Protein AF-A0A0R1Z3Y3-F1 (afdb_monomer_lite)

Organism: NCBI:txid1423784

Sequence (136 aa):
MFENVAEIVSKRFSENAERQLSQVQGDALDELVTLGEFIISEIESDPNLTDFLLFNPSIIPVYLIESNIDTFELLKLTHHIIAKLVKQRDLSQTENELFVKVWAFIQGYGSLISRGAVKYDRHLLLTAATQLIGEK

pLDDT: mean 91.69, std 7.28, range [51.81, 97.69]

Radius of gyration: 14.35 Å; chains: 1; bounding box: 36×36×33 Å

Foldseek 3Di:
DLLVVLLVVLVVLLVVLVVQLVVPPDALLVSLLSLLVSLLVCCQPPVPSSCSNPPDPSCVVCLVDVVSCVSRNNSVSNLVSLVVNCVVVVFPDDSVQLSVQSVCCSVVVSVCCNVVVDPDDSVVSSVSNCVSSPHD

Secondary structure (DSSP, 8-state):
-HHHHHHHHHHHHHHHHHHHHTTS-S-HHHHHHHHHHHHHHHHHH-HHHHHHHHHSTTTHHHHH-GGGGGG-HHHHHHHHHHHHHHHHHT-SS-HHHHHHHHHHHHHHHHHHHHTTSS---HHHHHHHHHHHHT--

Structure (mmCIF, N/CA/C/O backbone):
data_AF-A0A0R1Z3Y3-F1
#
_entry.id   AF-A0A0R1Z3Y3-F1
#
loop_
_atom_site.group_PDB
_atom_site.id
_atom_site.type_symbol
_atom_site.label_atom_id
_atom_site.label_alt_id
_atom_site.label_comp_id
_atom_site.label_asym_id
_atom_site.label_entity_id
_atom_site.label_seq_id
_atom_site.pdbx_PDB_ins_code
_atom_site.Cartn_x
_atom_site.Cartn_y
_atom_site.Cartn_z
_atom_site.occupancy
_atom_site.B_iso_or_equiv
_atom_site.auth_seq_id
_atom_site.auth_comp_id
_atom_site.auth_asym_id
_atom_site.auth_atom_id
_atom_site.pdbx_PDB_model_num
ATOM 1 N N . MET A 1 1 ? 17.274 13.745 -10.567 1.00 67.38 1 MET A N 1
ATOM 2 C CA . MET A 1 1 ? 16.839 13.219 -11.885 1.00 67.38 1 MET A CA 1
ATOM 3 C C . MET A 1 1 ? 15.870 12.053 -11.721 1.00 67.38 1 MET A C 1
ATOM 5 O O . MET A 1 1 ? 14.854 12.068 -12.394 1.00 67.38 1 MET A O 1
ATOM 9 N N . PHE A 1 2 ? 16.135 11.092 -10.825 1.00 86.56 2 PHE A N 1
ATOM 10 C CA . PHE A 1 2 ? 15.216 9.970 -10.579 1.00 86.56 2 PHE A CA 1
ATOM 11 C C . PHE A 1 2 ? 14.012 10.298 -9.685 1.00 86.56 2 PHE A C 1
ATOM 13 O O . PHE A 1 2 ? 12.988 9.647 -9.831 1.00 86.56 2 PHE A O 1
ATOM 20 N N . GLU A 1 3 ? 14.097 11.332 -8.843 1.00 85.62 3 GLU A N 1
ATOM 21 C CA . GLU A 1 3 ? 12.988 11.809 -7.998 1.00 85.62 3 GLU A CA 1
ATOM 22 C C . GLU A 1 3 ? 11.721 12.118 -8.810 1.00 85.62 3 GLU A C 1
ATOM 24 O O . GLU A 1 3 ? 10.733 11.413 -8.665 1.00 85.62 3 GLU A O 1
ATOM 29 N N . ASN A 1 4 ? 11.785 13.043 -9.777 1.00 88.62 4 ASN A N 1
ATOM 30 C CA . ASN A 1 4 ? 10.638 13.379 -10.634 1.00 88.62 4 ASN A CA 1
ATOM 31 C C . ASN A 1 4 ? 10.062 12.162 -11.381 1.00 88.62 4 ASN A C 1
ATOM 33 O O . ASN A 1 4 ? 8.866 12.095 -11.645 1.00 88.62 4 ASN A O 1
ATOM 37 N N . VAL A 1 5 ? 10.911 11.200 -11.766 1.00 91.25 5 VAL A N 1
ATOM 38 C CA . VAL A 1 5 ? 10.447 9.971 -12.429 1.00 91.25 5 VAL A CA 1
ATOM 39 C C . VAL A 1 5 ? 9.665 9.114 -11.439 1.00 91.25 5 VAL A C 1
ATOM 41 O O . VAL A 1 5 ? 8.593 8.623 -11.774 1.00 91.25 5 VAL A O 1
ATOM 44 N N . ALA A 1 6 ? 10.170 8.963 -10.218 1.00 91.62 6 ALA A N 1
ATOM 45 C CA . ALA A 1 6 ? 9.492 8.227 -9.166 1.00 91.62 6 ALA A CA 1
ATOM 46 C C . ALA A 1 6 ? 8.190 8.915 -8.720 1.00 91.62 6 ALA A C 1
ATOM 48 O O . ALA A 1 6 ? 7.212 8.215 -8.497 1.00 91.62 6 ALA A O 1
ATOM 49 N N . GLU A 1 7 ? 8.118 10.248 -8.696 1.00 91.12 7 GLU A N 1
ATOM 50 C CA . GLU A 1 7 ? 6.866 10.991 -8.467 1.00 91.12 7 GLU A CA 1
ATOM 51 C C . GLU A 1 7 ? 5.823 10.706 -9.561 1.00 91.12 7 GLU A C 1
ATOM 53 O O . GLU A 1 7 ? 4.673 10.394 -9.258 1.00 91.12 7 GLU A O 1
ATOM 58 N N . ILE A 1 8 ? 6.221 10.728 -10.841 1.00 92.62 8 ILE A N 1
ATOM 59 C CA . ILE A 1 8 ? 5.324 10.405 -11.967 1.00 92.62 8 ILE A CA 1
ATOM 60 C C . ILE A 1 8 ? 4.822 8.958 -11.876 1.00 92.62 8 ILE A C 1
ATOM 62 O O . ILE A 1 8 ? 3.640 8.689 -12.101 1.00 92.62 8 ILE A O 1
ATOM 66 N N . VAL A 1 9 ? 5.711 8.013 -11.557 1.00 93.19 9 VAL A N 1
ATOM 67 C CA . VAL A 1 9 ? 5.337 6.601 -11.396 1.00 93.19 9 VAL A CA 1
ATOM 68 C C . VAL A 1 9 ? 4.428 6.425 -10.176 1.00 93.19 9 VAL A C 1
ATOM 70 O O . VAL A 1 9 ? 3.415 5.738 -10.289 1.00 93.19 9 VAL A O 1
ATOM 73 N N . SER A 1 10 ? 4.728 7.090 -9.056 1.00 94.12 10 SER A N 1
ATOM 74 C CA . SER A 1 10 ? 3.916 7.095 -7.831 1.00 94.12 10 SER A CA 1
ATOM 75 C C . SER A 1 10 ? 2.500 7.592 -8.097 1.00 94.12 10 SER A C 1
ATOM 77 O O . SER A 1 10 ? 1.535 6.925 -7.729 1.00 94.12 10 SER A O 1
ATOM 79 N N . LYS A 1 11 ? 2.371 8.697 -8.839 1.00 94.38 11 LYS A N 1
ATOM 80 C CA . LYS A 1 11 ? 1.084 9.220 -9.297 1.00 94.38 11 LYS A CA 1
ATOM 81 C C . LYS A 1 11 ? 0.310 8.202 -10.133 1.00 94.38 11 LYS A C 1
ATOM 83 O O . LYS A 1 11 ? -0.841 7.907 -9.832 1.00 94.38 11 LYS A O 1
ATOM 88 N N . ARG A 1 12 ? 0.947 7.596 -11.142 1.00 94.81 12 ARG A N 1
ATOM 89 C CA . ARG A 1 12 ? 0.301 6.566 -11.978 1.00 94.81 12 ARG A CA 1
ATOM 90 C C . ARG A 1 12 ? -0.176 5.374 -11.143 1.00 94.81 12 ARG A C 1
ATOM 92 O O . ARG A 1 12 ? -1.257 4.844 -11.385 1.00 94.81 12 ARG A O 1
ATOM 99 N N . PHE A 1 13 ? 0.640 4.927 -10.191 1.00 94.94 13 PHE A N 1
ATOM 100 C CA . PHE A 1 13 ? 0.289 3.838 -9.280 1.00 94.94 13 PHE A CA 1
ATOM 101 C C . PHE A 1 1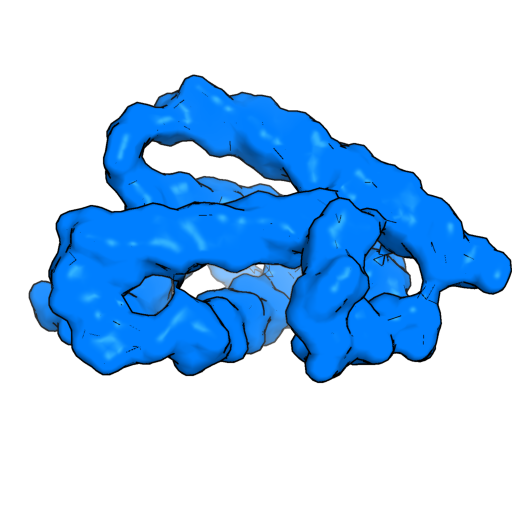3 ? -0.906 4.222 -8.407 1.00 94.94 13 PHE A C 1
ATOM 103 O O . PHE A 1 13 ? -1.844 3.438 -8.302 1.00 94.94 13 PHE A O 1
ATOM 110 N N . SER A 1 14 ? -0.910 5.435 -7.852 1.00 94.94 14 SER A N 1
ATOM 111 C CA . SER A 1 14 ? -2.020 5.953 -7.050 1.00 94.94 14 SER A CA 1
ATOM 112 C C . SER A 1 14 ? -3.321 6.021 -7.855 1.00 94.94 14 SER A C 1
ATOM 114 O O . SER A 1 14 ? -4.322 5.449 -7.442 1.00 94.94 14 SER A O 1
ATOM 116 N N . GLU A 1 15 ? -3.303 6.596 -9.061 1.00 95.56 15 GLU A N 1
ATOM 117 C CA . GLU A 1 15 ? -4.475 6.661 -9.951 1.00 95.56 15 GLU A CA 1
ATOM 118 C C . GLU A 1 15 ? -5.007 5.262 -10.330 1.00 95.56 15 GLU A C 1
ATOM 120 O O . GLU A 1 15 ? -6.210 5.056 -10.521 1.00 95.56 15 GLU A O 1
ATOM 125 N N . ASN A 1 16 ? -4.125 4.267 -10.469 1.00 95.31 16 ASN A N 1
ATOM 126 C CA . ASN A 1 16 ? -4.525 2.879 -10.709 1.00 95.31 16 ASN A CA 1
ATOM 127 C C . ASN A 1 16 ? -5.160 2.250 -9.464 1.00 95.31 16 ASN A C 1
ATOM 129 O O . ASN A 1 16 ? -6.213 1.618 -9.577 1.00 95.31 16 ASN A O 1
ATOM 133 N N . ALA A 1 17 ? -4.546 2.447 -8.297 1.00 95.12 17 ALA A N 1
ATOM 134 C CA . ALA A 1 17 ? -5.050 1.962 -7.020 1.00 95.12 17 ALA A CA 1
ATOM 135 C C . ALA A 1 17 ? -6.423 2.567 -6.702 1.00 95.12 17 ALA A C 1
ATOM 137 O O . ALA A 1 17 ? -7.366 1.836 -6.415 1.00 95.12 17 ALA A O 1
ATOM 138 N N . GLU A 1 18 ? -6.583 3.884 -6.842 1.00 94.19 18 GLU A N 1
ATOM 139 C CA . GLU A 1 18 ? -7.845 4.597 -6.610 1.00 94.19 18 GLU A CA 1
ATOM 140 C C . GLU A 1 18 ? -8.981 4.077 -7.494 1.00 94.19 18 GLU A C 1
ATOM 142 O O . GLU A 1 18 ? -10.121 3.942 -7.042 1.00 94.19 18 GLU A O 1
ATOM 147 N N . ARG A 1 19 ? -8.685 3.703 -8.746 1.00 93.44 19 ARG A N 1
ATOM 148 C CA . ARG A 1 19 ? -9.677 3.065 -9.620 1.00 93.44 19 ARG A CA 1
ATOM 149 C C . ARG A 1 19 ? -10.152 1.724 -9.069 1.00 93.44 19 ARG A C 1
ATOM 151 O O . ARG A 1 19 ? -11.350 1.456 -9.143 1.00 93.44 19 ARG A O 1
ATOM 158 N N . GLN A 1 20 ? -9.269 0.911 -8.493 1.00 91.88 20 GLN A N 1
ATOM 159 C CA . GLN A 1 20 ? -9.666 -0.342 -7.837 1.00 91.88 20 GLN A CA 1
ATOM 160 C C . GLN A 1 20 ? -10.436 -0.080 -6.536 1.00 91.88 20 GLN A C 1
ATOM 162 O O . GLN A 1 20 ? -11.480 -0.687 -6.299 1.00 91.88 20 GLN A O 1
ATOM 167 N N . LEU A 1 21 ? -9.980 0.892 -5.745 1.00 92.81 21 LEU A N 1
ATOM 168 C CA . LEU A 1 21 ? -10.611 1.295 -4.488 1.00 92.81 21 LEU A CA 1
ATOM 169 C C . LEU A 1 21 ? -12.012 1.885 -4.682 1.00 92.81 21 LEU A C 1
ATOM 171 O O . LEU A 1 21 ? -12.849 1.740 -3.800 1.00 92.81 21 LEU A O 1
ATOM 175 N N . SER A 1 22 ? -12.313 2.482 -5.840 1.00 88.25 22 SER A N 1
ATOM 176 C CA . SER A 1 22 ? -13.642 3.041 -6.145 1.00 88.25 22 SER A CA 1
ATOM 177 C C . SER A 1 22 ? -14.796 2.030 -6.038 1.00 88.25 22 SER A C 1
ATOM 179 O O . SER A 1 22 ? -15.957 2.426 -5.944 1.00 88.25 22 SER A O 1
ATOM 181 N N . GLN A 1 23 ? -14.482 0.730 -6.066 1.00 81.50 23 GLN A N 1
ATOM 182 C CA . GLN A 1 23 ? -15.446 -0.363 -5.934 1.00 81.50 23 GLN A CA 1
ATOM 183 C C . GLN A 1 23 ? -15.637 -0.833 -4.481 1.00 81.50 23 GLN A C 1
ATOM 185 O O . GLN A 1 23 ? -16.529 -1.637 -4.211 1.00 81.50 23 GLN A O 1
ATOM 190 N N . VAL A 1 24 ? -14.827 -0.336 -3.544 1.00 84.19 24 VAL A N 1
ATOM 191 C CA . VAL A 1 24 ? -14.873 -0.671 -2.116 1.00 84.19 24 VAL A CA 1
ATOM 192 C C . VAL A 1 24 ? -15.708 0.383 -1.389 1.00 84.19 24 VAL A C 1
ATOM 194 O O . VAL A 1 24 ? -15.485 1.581 -1.545 1.00 84.19 24 VAL A O 1
ATOM 197 N N . GLN A 1 25 ? -16.703 -0.038 -0.602 1.00 76.12 25 GLN A N 1
ATOM 198 C CA . GLN A 1 25 ? -17.585 0.894 0.105 1.00 76.12 25 GLN A CA 1
ATOM 199 C C . GLN A 1 25 ? -17.299 0.939 1.608 1.00 76.12 25 GLN A C 1
ATOM 201 O O . GLN A 1 25 ? -17.639 0.022 2.346 1.00 76.12 25 GLN A O 1
ATOM 206 N N . GLY A 1 26 ? -16.778 2.078 2.067 1.00 77.19 26 GLY A N 1
ATOM 207 C CA . GLY A 1 26 ? -16.931 2.574 3.440 1.00 77.19 26 GLY A CA 1
ATOM 208 C C . GLY A 1 26 ? -16.011 1.978 4.509 1.00 77.19 26 GLY A C 1
ATOM 209 O O . GLY A 1 26 ? -15.769 2.665 5.504 1.00 77.19 26 GLY A O 1
ATOM 210 N N . ASP A 1 27 ? -15.472 0.776 4.310 1.00 92.38 27 ASP A N 1
ATOM 211 C CA . ASP A 1 27 ? -14.593 0.105 5.273 1.00 92.38 27 ASP A CA 1
ATOM 212 C C . ASP A 1 27 ? -13.105 0.321 4.939 1.00 92.38 27 ASP A C 1
ATOM 214 O O . ASP A 1 27 ? -12.614 -0.099 3.891 1.00 92.38 27 ASP A O 1
ATOM 218 N N . ALA A 1 28 ? -12.372 0.988 5.837 1.00 94.94 28 ALA A N 1
ATOM 219 C CA . ALA A 1 28 ? -10.952 1.275 5.645 1.00 94.94 28 ALA A CA 1
ATOM 220 C C . ALA A 1 28 ? -10.053 0.029 5.711 1.00 94.94 28 ALA A C 1
ATOM 222 O O . ALA A 1 28 ? -8.959 0.052 5.152 1.00 94.94 28 ALA A O 1
ATOM 223 N N . LEU A 1 29 ? -10.482 -1.057 6.366 1.00 95.06 29 LEU A N 1
ATOM 224 C CA . LEU A 1 29 ? -9.742 -2.320 6.344 1.00 95.06 29 LEU A CA 1
ATOM 225 C C . LEU A 1 29 ? -9.846 -2.959 4.957 1.00 95.06 29 LEU A C 1
ATOM 227 O O . LEU A 1 29 ? -8.838 -3.418 4.422 1.00 95.06 29 LEU A O 1
ATOM 231 N N . ASP A 1 30 ? -11.031 -2.932 4.346 1.00 95.19 30 ASP A N 1
ATOM 232 C CA . ASP A 1 30 ? -11.212 -3.421 2.976 1.00 95.19 30 ASP A CA 1
ATOM 233 C C . ASP A 1 30 ? -10.440 -2.566 1.963 1.00 95.19 30 ASP A C 1
ATOM 235 O O . ASP A 1 30 ? -9.834 -3.108 1.035 1.00 95.19 30 ASP A O 1
ATOM 239 N N . GLU A 1 31 ? -10.401 -1.244 2.154 1.00 96.31 31 GLU A N 1
ATOM 240 C CA . GLU A 1 31 ? -9.566 -0.339 1.352 1.00 96.31 31 GLU A CA 1
ATOM 241 C C . GLU A 1 31 ? -8.077 -0.670 1.511 1.00 96.31 31 GLU A C 1
ATOM 243 O O . GLU A 1 31 ? -7.360 -0.772 0.517 1.00 96.31 31 GLU A O 1
ATOM 248 N N . LEU A 1 32 ? -7.613 -0.915 2.739 1.00 96.19 32 LEU A N 1
ATOM 249 C CA . LEU A 1 32 ? -6.223 -1.279 3.015 1.00 96.19 32 LEU A CA 1
ATOM 250 C C . LEU A 1 32 ? -5.836 -2.613 2.369 1.00 96.19 32 LEU A C 1
ATOM 252 O O . LEU A 1 32 ? -4.769 -2.726 1.766 1.00 96.19 32 LEU A O 1
ATOM 256 N N 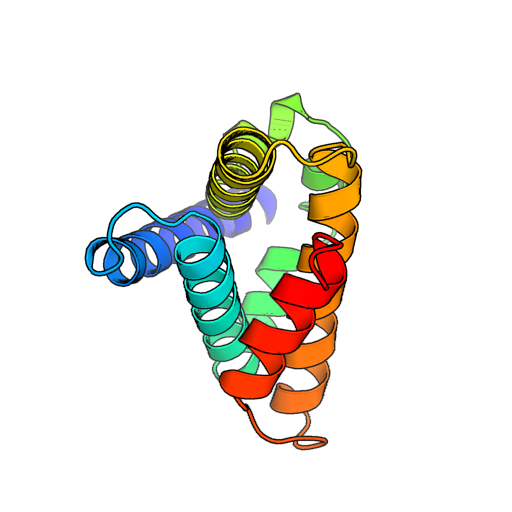. VAL A 1 33 ? -6.706 -3.619 2.469 1.00 96.44 33 VAL A N 1
ATOM 257 C CA . VAL A 1 33 ? -6.498 -4.935 1.849 1.00 96.44 33 VAL A CA 1
ATOM 258 C C . VAL A 1 33 ? -6.492 -4.819 0.329 1.00 96.44 33 VAL A C 1
ATOM 260 O O . VAL A 1 33 ? -5.647 -5.426 -0.322 1.00 96.44 33 VAL A O 1
ATOM 263 N N . THR A 1 34 ? -7.383 -4.011 -0.243 1.00 96.69 34 THR A N 1
ATOM 264 C CA . THR A 1 34 ? -7.443 -3.780 -1.694 1.00 96.69 34 THR A CA 1
ATOM 265 C C . THR A 1 34 ? -6.202 -3.040 -2.195 1.00 96.69 34 THR A C 1
ATOM 267 O O . THR A 1 34 ? -5.619 -3.432 -3.203 1.00 96.69 34 THR A O 1
ATOM 270 N N . LEU A 1 35 ? -5.729 -2.026 -1.464 1.00 96.94 35 LEU A N 1
ATOM 271 C CA . LEU A 1 35 ? -4.464 -1.358 -1.774 1.00 96.94 35 LEU A CA 1
ATOM 272 C C . LEU A 1 35 ? -3.276 -2.328 -1.673 1.00 96.94 35 LEU A C 1
ATOM 274 O O . LEU A 1 35 ? -2.401 -2.325 -2.537 1.00 96.94 35 LEU A O 1
ATOM 278 N N . GLY A 1 36 ? -3.245 -3.179 -0.645 1.00 97.12 36 GLY A N 1
ATOM 279 C CA . GLY A 1 36 ? -2.211 -4.202 -0.494 1.00 97.12 36 GLY A CA 1
ATOM 280 C C . GLY A 1 36 ? -2.205 -5.214 -1.640 1.00 97.12 36 GLY A C 1
ATOM 281 O O . GLY A 1 36 ? -1.138 -5.550 -2.147 1.00 97.12 36 GLY A O 1
ATOM 282 N N . GLU A 1 37 ? -3.381 -5.658 -2.087 1.00 97.19 37 GLU A N 1
ATOM 283 C CA . GLU A 1 37 ? -3.549 -6.533 -3.254 1.00 97.19 37 GLU A CA 1
ATOM 284 C C . GLU A 1 37 ? -3.019 -5.867 -4.529 1.00 97.19 37 GLU A C 1
ATOM 286 O O . GLU A 1 37 ? -2.231 -6.481 -5.250 1.00 97.19 37 GLU A O 1
ATOM 291 N N . PHE A 1 38 ? -3.363 -4.595 -4.755 1.00 97.00 38 PHE A N 1
ATOM 292 C CA . PHE A 1 38 ? -2.830 -3.809 -5.866 1.00 97.00 38 PHE A CA 1
ATOM 293 C C . PHE A 1 38 ? -1.295 -3.758 -5.841 1.00 97.00 38 PHE A C 1
ATOM 295 O O . PHE A 1 38 ? -0.650 -4.126 -6.820 1.00 97.00 38 PHE A O 1
ATOM 302 N N . ILE A 1 39 ? -0.697 -3.361 -4.712 1.00 97.12 39 ILE A N 1
ATOM 303 C CA . ILE A 1 39 ? 0.763 -3.234 -4.593 1.00 97.12 39 ILE A CA 1
ATOM 304 C C . ILE A 1 39 ? 1.449 -4.588 -4.809 1.00 97.12 39 ILE A C 1
ATOM 306 O O . ILE A 1 39 ? 2.444 -4.660 -5.524 1.00 97.12 39 ILE A O 1
ATOM 310 N N . ILE A 1 40 ? 0.923 -5.671 -4.230 1.00 97.62 40 ILE A N 1
ATOM 311 C CA . ILE A 1 40 ? 1.477 -7.019 -4.415 1.00 97.62 40 ILE A CA 1
ATOM 312 C C . ILE A 1 40 ? 1.413 -7.445 -5.887 1.00 97.62 40 ILE A C 1
ATOM 314 O O . ILE A 1 40 ? 2.390 -7.995 -6.396 1.00 97.62 40 ILE A O 1
ATOM 318 N N . SER A 1 41 ? 0.311 -7.150 -6.583 1.00 96.50 41 SER A N 1
ATOM 319 C CA . SER A 1 41 ? 0.171 -7.425 -8.016 1.00 96.50 41 SER A CA 1
ATOM 320 C C . SER A 1 41 ? 1.189 -6.646 -8.859 1.00 96.50 41 SER A C 1
ATOM 322 O O . SER A 1 41 ? 1.739 -7.187 -9.821 1.00 96.50 41 SER A O 1
ATOM 324 N N . GLU A 1 42 ? 1.468 -5.385 -8.525 1.00 96.94 42 GLU A N 1
ATOM 325 C CA . GLU A 1 42 ? 2.514 -4.603 -9.203 1.00 96.94 42 GLU A CA 1
ATOM 326 C C . GLU A 1 42 ? 3.917 -5.175 -8.916 1.00 96.94 42 GLU A C 1
ATOM 328 O O . GLU A 1 42 ? 4.712 -5.329 -9.842 1.00 96.94 42 GLU A O 1
ATOM 333 N N . ILE A 1 43 ? 4.203 -5.598 -7.674 1.00 96.56 43 ILE A N 1
ATOM 334 C CA . ILE A 1 43 ? 5.473 -6.265 -7.318 1.00 96.56 43 ILE A CA 1
ATOM 335 C C . ILE A 1 43 ? 5.661 -7.575 -8.100 1.00 96.56 43 ILE A C 1
ATOM 337 O O . ILE A 1 43 ? 6.776 -7.884 -8.522 1.00 96.56 43 ILE A O 1
ATOM 341 N N . GLU A 1 44 ? 4.601 -8.368 -8.270 1.00 95.62 44 GLU A N 1
ATOM 342 C CA . GLU A 1 44 ? 4.654 -9.631 -9.016 1.00 95.62 44 GLU A CA 1
ATOM 343 C C . GLU A 1 44 ? 4.849 -9.398 -10.521 1.00 95.62 44 GLU A C 1
ATOM 345 O O . GLU A 1 44 ? 5.639 -10.098 -11.158 1.00 95.62 44 GLU A O 1
ATOM 350 N N . SER A 1 45 ? 4.148 -8.414 -11.088 1.00 95.44 45 SER A N 1
ATOM 351 C CA . SER A 1 45 ? 4.144 -8.150 -12.532 1.00 95.44 45 SER A CA 1
ATOM 352 C C . SER A 1 45 ? 5.374 -7.386 -13.030 1.00 95.44 45 SER A C 1
ATOM 354 O O . SER A 1 45 ? 5.901 -7.719 -14.093 1.00 95.44 45 SER A O 1
ATOM 356 N N . ASP A 1 46 ? 5.853 -6.394 -12.276 1.00 96.00 46 ASP A N 1
ATOM 357 C CA . ASP A 1 46 ? 7.043 -5.606 -12.604 1.00 96.00 46 ASP A CA 1
ATOM 358 C C . ASP A 1 46 ? 7.875 -5.300 -11.341 1.00 96.00 46 ASP A C 1
ATOM 360 O O . ASP A 1 46 ? 7.847 -4.188 -10.790 1.00 96.00 46 ASP A O 1
ATOM 364 N N . PRO A 1 47 ? 8.660 -6.282 -10.857 1.00 93.25 47 PRO A N 1
ATOM 365 C CA . PRO A 1 47 ? 9.454 -6.120 -9.643 1.00 93.25 47 PRO A CA 1
ATOM 366 C C . PRO A 1 47 ? 10.529 -5.036 -9.777 1.00 93.25 47 PRO A C 1
ATOM 368 O O . PRO A 1 47 ? 10.869 -4.408 -8.781 1.00 93.25 47 PRO A O 1
ATOM 371 N N . ASN A 1 48 ? 11.049 -4.775 -10.983 1.00 94.31 48 ASN A N 1
ATOM 372 C CA . ASN A 1 48 ? 12.081 -3.755 -11.189 1.00 94.31 48 ASN A CA 1
ATOM 373 C C . ASN A 1 48 ? 11.500 -2.342 -11.098 1.00 94.31 48 ASN A C 1
ATOM 375 O O . ASN A 1 48 ? 12.106 -1.469 -10.478 1.00 94.31 48 ASN A O 1
ATOM 379 N N . LEU A 1 49 ? 10.330 -2.107 -11.705 1.00 94.62 49 LEU A N 1
ATOM 380 C CA . LEU A 1 49 ? 9.645 -0.821 -11.589 1.00 94.62 49 LEU A CA 1
ATOM 381 C C . LEU A 1 49 ? 9.222 -0.555 -10.147 1.00 94.62 49 LEU A C 1
ATOM 383 O O . LEU A 1 49 ? 9.354 0.570 -9.665 1.00 94.62 49 LEU A O 1
ATOM 387 N N . THR A 1 50 ? 8.746 -1.588 -9.457 1.00 94.31 50 THR A N 1
ATOM 388 C CA . THR A 1 50 ? 8.276 -1.449 -8.080 1.00 94.31 50 THR A CA 1
ATOM 389 C C . THR A 1 50 ? 9.439 -1.264 -7.102 1.00 94.31 50 THR A C 1
ATOM 391 O O . THR A 1 50 ? 9.360 -0.409 -6.226 1.00 94.31 50 THR A O 1
ATOM 394 N N . ASP A 1 51 ? 10.567 -1.956 -7.294 1.00 93.62 51 ASP A N 1
ATOM 395 C CA . ASP A 1 51 ? 11.799 -1.713 -6.527 1.00 93.62 51 ASP A CA 1
ATOM 396 C C . ASP A 1 51 ? 12.347 -0.298 -6.769 1.00 93.62 51 ASP A C 1
ATOM 398 O O . ASP A 1 51 ? 12.663 0.424 -5.822 1.00 93.62 51 ASP A O 1
ATOM 402 N N . PHE A 1 52 ? 12.356 0.157 -8.029 1.00 93.69 52 PHE A N 1
ATOM 403 C CA . PHE A 1 52 ? 12.695 1.539 -8.357 1.00 93.69 52 PHE A CA 1
ATOM 404 C C . PHE A 1 52 ? 11.776 2.521 -7.625 1.00 93.69 52 PHE A C 1
ATOM 406 O O . PHE A 1 52 ? 12.268 3.446 -6.983 1.00 93.69 52 PHE A O 1
ATOM 413 N N . LEU A 1 53 ? 10.459 2.328 -7.687 1.00 92.81 53 LEU A N 1
ATOM 414 C CA . LEU A 1 53 ? 9.491 3.221 -7.059 1.00 92.81 53 LEU A CA 1
ATOM 415 C C . LEU A 1 53 ? 9.670 3.285 -5.537 1.00 92.81 53 LEU A C 1
ATOM 417 O O . LEU A 1 53 ? 9.593 4.367 -4.964 1.00 92.81 53 LEU A O 1
ATOM 421 N N . LEU A 1 54 ? 9.904 2.141 -4.891 1.00 90.44 54 LEU A N 1
ATOM 422 C CA . LEU A 1 54 ? 9.873 2.023 -3.435 1.00 90.44 54 LEU A CA 1
ATOM 423 C C . LEU A 1 54 ? 11.226 2.272 -2.762 1.00 90.44 54 LEU A C 1
ATOM 425 O O . LEU A 1 54 ? 11.235 2.704 -1.610 1.00 90.44 54 LEU A O 1
ATOM 429 N N . PHE A 1 55 ? 12.346 2.008 -3.443 1.00 89.88 55 PHE A N 1
ATOM 430 C CA . PHE A 1 55 ? 13.664 1.936 -2.802 1.00 89.88 55 PHE A CA 1
ATOM 431 C C . PHE A 1 55 ? 14.798 2.635 -3.551 1.00 89.88 55 PHE A C 1
ATOM 433 O O . PHE A 1 55 ? 15.949 2.560 -3.109 1.00 89.88 55 PHE A O 1
ATOM 440 N N . ASN A 1 56 ? 14.533 3.359 -4.647 1.00 90.06 56 ASN A N 1
ATOM 441 C CA . ASN A 1 56 ? 15.615 4.139 -5.244 1.00 90.06 56 ASN A CA 1
ATOM 442 C C . ASN A 1 56 ? 16.141 5.198 -4.243 1.00 90.06 56 ASN A C 1
ATOM 444 O O . ASN A 1 56 ? 15.368 5.739 -3.446 1.00 90.06 56 ASN A O 1
ATOM 448 N N . PRO A 1 57 ? 17.442 5.547 -4.283 1.00 90.00 57 PRO A N 1
ATOM 449 C CA . PRO A 1 57 ? 18.046 6.429 -3.283 1.00 90.00 57 PRO A CA 1
ATOM 450 C C . PRO A 1 57 ? 17.398 7.813 -3.157 1.00 90.00 57 PRO A C 1
ATOM 452 O O . PRO A 1 57 ? 17.500 8.430 -2.100 1.00 90.00 57 PRO A O 1
ATOM 455 N N . SER A 1 58 ? 16.738 8.313 -4.208 1.00 88.25 58 SER A N 1
ATOM 456 C CA . SER A 1 58 ? 16.027 9.595 -4.167 1.00 88.25 58 SER A CA 1
ATOM 457 C C . SER A 1 58 ? 14.686 9.521 -3.431 1.00 88.25 58 SER A C 1
ATOM 459 O O . SER A 1 58 ? 14.165 10.564 -3.062 1.00 88.25 58 SER A O 1
ATOM 461 N N . ILE A 1 59 ? 14.146 8.323 -3.180 1.00 88.44 59 ILE A N 1
ATOM 462 C CA . ILE A 1 59 ? 12.855 8.129 -2.502 1.00 88.44 59 ILE A CA 1
ATOM 463 C C . ILE A 1 59 ? 12.997 7.840 -1.012 1.00 88.44 59 ILE A C 1
ATOM 465 O O . ILE A 1 59 ? 12.106 8.181 -0.243 1.00 88.44 59 ILE A O 1
ATOM 469 N N . ILE A 1 60 ? 14.132 7.312 -0.554 1.00 87.31 60 ILE A N 1
ATOM 470 C CA . ILE A 1 60 ? 14.360 7.090 0.884 1.00 87.31 60 ILE A CA 1
ATOM 471 C C . ILE A 1 60 ? 14.079 8.348 1.742 1.00 87.31 60 ILE A C 1
ATOM 473 O O . ILE A 1 60 ? 13.409 8.209 2.766 1.00 87.31 60 ILE A O 1
ATOM 477 N N . PRO A 1 61 ? 14.480 9.577 1.347 1.00 88.19 61 PRO A N 1
ATOM 478 C CA . PRO A 1 61 ? 14.146 10.790 2.099 1.00 88.19 61 PRO A CA 1
ATOM 479 C C . PRO A 1 61 ? 12.644 11.097 2.202 1.00 88.19 61 PRO A C 1
ATOM 481 O O . PRO A 1 61 ? 12.238 11.759 3.154 1.00 88.19 61 PRO A O 1
ATOM 484 N N . VAL A 1 62 ? 11.819 10.624 1.261 1.00 85.38 62 VAL A N 1
ATOM 485 C CA . VAL A 1 62 ? 10.357 10.823 1.267 1.00 85.38 62 VAL A CA 1
ATOM 486 C C . VAL A 1 62 ? 9.712 10.105 2.452 1.00 85.38 62 VAL A C 1
ATOM 488 O O . VAL A 1 62 ? 8.829 10.663 3.091 1.00 85.38 62 VAL A O 1
ATOM 491 N N . TYR A 1 63 ? 10.200 8.914 2.809 1.00 81.88 63 TYR A N 1
ATOM 492 C CA . TYR A 1 63 ? 9.731 8.182 3.993 1.00 81.88 63 TYR A CA 1
ATOM 493 C C . TYR A 1 63 ? 10.142 8.835 5.318 1.00 81.88 63 TYR A C 1
ATOM 495 O O . TYR A 1 63 ? 9.518 8.592 6.345 1.00 81.88 63 TYR A O 1
ATOM 503 N N . LEU A 1 64 ? 11.235 9.604 5.320 1.00 79.12 64 LEU A N 1
ATOM 504 C CA . LEU A 1 64 ? 11.827 10.164 6.540 1.00 79.12 64 LEU A CA 1
ATOM 505 C C . LEU A 1 64 ? 11.279 11.550 6.890 1.00 79.12 64 LEU A C 1
ATOM 507 O O . LEU A 1 64 ? 11.366 11.966 8.044 1.00 79.12 64 LEU A O 1
ATOM 511 N N . ILE A 1 65 ? 10.774 12.281 5.897 1.00 75.62 65 ILE A N 1
ATOM 512 C CA . ILE A 1 65 ? 10.337 13.667 6.042 1.00 75.62 65 ILE A CA 1
ATOM 513 C C . ILE A 1 65 ? 8.843 13.728 5.727 1.00 75.62 65 ILE A C 1
ATOM 515 O O . ILE A 1 65 ? 8.458 13.676 4.563 1.00 75.62 65 ILE A O 1
ATOM 519 N N . GLU A 1 66 ? 8.006 13.897 6.754 1.00 68.88 66 GLU A N 1
ATOM 520 C CA . GLU A 1 66 ? 6.539 13.918 6.609 1.00 68.88 66 GLU A CA 1
ATOM 521 C C . GLU A 1 66 ? 6.048 14.928 5.558 1.00 68.88 66 GLU A C 1
ATOM 523 O O . GLU A 1 66 ? 5.139 14.624 4.791 1.00 68.88 66 GLU A O 1
ATOM 528 N N . SER A 1 67 ? 6.688 16.101 5.442 1.00 68.62 67 SER A N 1
ATOM 529 C CA . SER A 1 67 ? 6.312 17.112 4.440 1.00 68.62 67 SER A CA 1
ATOM 530 C C . SER A 1 67 ? 6.516 16.664 2.989 1.00 68.62 67 SER A C 1
ATOM 532 O O . SER A 1 67 ? 5.977 17.291 2.083 1.00 68.62 67 SER A O 1
ATOM 534 N N . ASN A 1 68 ? 7.295 15.607 2.755 1.00 77.50 68 ASN A N 1
ATOM 535 C CA . ASN A 1 68 ? 7.543 15.065 1.422 1.00 77.50 68 ASN A CA 1
ATOM 536 C C . ASN A 1 68 ? 6.517 13.991 1.037 1.00 77.50 68 ASN A C 1
ATOM 538 O O . ASN A 1 68 ? 6.427 13.638 -0.133 1.00 77.50 68 ASN A O 1
ATOM 542 N N . ILE A 1 69 ? 5.704 13.494 1.978 1.00 77.31 69 ILE A N 1
ATOM 543 C CA . ILE A 1 69 ? 4.634 12.528 1.674 1.00 77.31 69 ILE A CA 1
ATOM 544 C C . ILE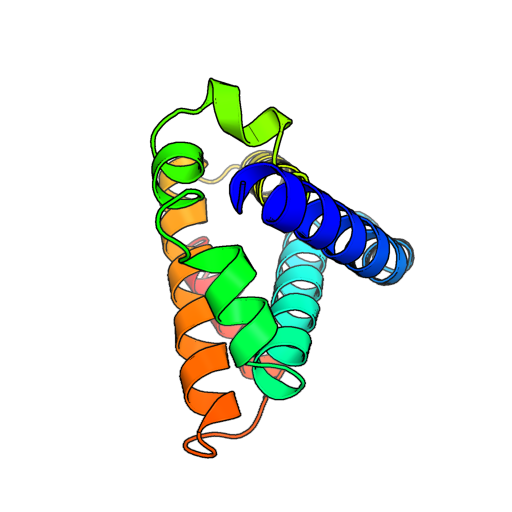 A 1 69 ? 3.662 13.118 0.644 1.00 77.31 69 ILE A C 1
ATOM 546 O O . ILE A 1 69 ? 3.177 12.408 -0.235 1.00 77.31 69 ILE A O 1
ATOM 550 N N . ASP A 1 70 ? 3.425 14.431 0.696 1.00 79.62 70 ASP A N 1
ATOM 551 C CA . ASP A 1 70 ? 2.539 15.125 -0.236 1.00 79.62 70 ASP A CA 1
ATOM 552 C C . ASP A 1 70 ? 3.011 15.094 -1.698 1.00 79.62 70 ASP A C 1
ATOM 554 O O . ASP A 1 70 ? 2.178 15.260 -2.591 1.00 79.62 70 ASP A O 1
ATOM 558 N N . THR A 1 71 ? 4.303 14.863 -1.961 1.00 82.12 71 THR A N 1
ATOM 559 C CA . THR A 1 71 ? 4.837 14.743 -3.329 1.00 82.12 71 THR A CA 1
ATOM 560 C C . THR A 1 71 ? 4.792 13.309 -3.859 1.00 82.12 71 THR A C 1
ATOM 562 O O . THR A 1 71 ? 4.987 13.081 -5.052 1.00 82.12 71 THR A O 1
ATOM 565 N N . PHE A 1 72 ? 4.471 12.333 -3.003 1.00 89.81 72 PHE A N 1
ATOM 566 C CA . PHE A 1 72 ? 4.459 10.917 -3.346 1.00 89.81 72 PHE A CA 1
ATOM 567 C C . PHE A 1 72 ? 3.070 10.310 -3.125 1.00 89.81 72 PHE A C 1
ATOM 569 O O . PHE A 1 72 ? 2.759 9.743 -2.076 1.00 89.81 72 PHE A O 1
ATOM 576 N N . GLU A 1 73 ? 2.227 10.425 -4.154 1.00 92.88 73 GLU A N 1
ATOM 577 C CA . GLU A 1 73 ? 0.791 10.131 -4.076 1.00 92.88 73 GLU A CA 1
ATOM 578 C C . GLU A 1 73 ? 0.461 8.722 -3.555 1.00 92.88 73 GLU A C 1
ATOM 580 O O . GLU A 1 73 ? -0.462 8.583 -2.756 1.00 92.88 73 GLU A O 1
ATOM 585 N N . LEU A 1 74 ? 1.244 7.690 -3.898 1.00 93.50 74 LEU A N 1
ATOM 586 C CA . LEU A 1 74 ? 1.016 6.336 -3.375 1.00 93.50 74 LEU A CA 1
ATOM 587 C C . LEU A 1 74 ? 1.169 6.261 -1.843 1.00 93.50 74 LEU A C 1
ATOM 589 O O . LEU A 1 74 ? 0.379 5.598 -1.165 1.00 93.50 74 LEU A O 1
ATOM 593 N N . LEU A 1 75 ? 2.167 6.950 -1.279 1.00 92.94 75 LEU A N 1
ATOM 594 C CA . LEU A 1 75 ? 2.354 7.003 0.175 1.00 92.94 75 LEU A CA 1
ATOM 595 C C . LEU A 1 75 ? 1.261 7.846 0.815 1.00 92.94 75 LEU A C 1
ATOM 597 O O . LEU A 1 75 ? 0.680 7.422 1.810 1.00 92.94 75 LEU A O 1
ATOM 601 N N . LYS A 1 76 ? 0.913 8.982 0.208 1.00 94.00 76 LYS A N 1
ATOM 602 C CA . LYS A 1 76 ? -0.205 9.812 0.659 1.00 94.00 76 LYS A CA 1
ATOM 603 C C . LYS A 1 76 ? -1.516 9.025 0.741 1.00 94.00 76 LYS A C 1
ATOM 605 O O . LYS A 1 76 ? -2.207 9.104 1.755 1.00 94.00 76 LYS A O 1
ATOM 610 N N . LEU A 1 77 ? -1.839 8.238 -0.287 1.00 95.00 77 LEU A N 1
ATOM 611 C CA . LEU A 1 77 ? -3.008 7.356 -0.311 1.00 95.00 77 LEU A CA 1
ATOM 612 C C . LEU A 1 77 ? -2.947 6.313 0.813 1.00 95.00 77 LEU A C 1
ATOM 614 O O . LEU A 1 77 ? -3.927 6.108 1.529 1.00 95.00 77 LEU A O 1
ATOM 618 N N . THR A 1 78 ? -1.779 5.696 1.004 1.00 94.94 78 THR A N 1
ATOM 619 C CA . THR A 1 78 ? -1.555 4.706 2.066 1.00 94.94 78 THR A CA 1
ATOM 620 C C . THR A 1 78 ? -1.803 5.314 3.449 1.00 94.94 78 THR A C 1
ATOM 622 O O . THR A 1 78 ? -2.598 4.782 4.222 1.00 94.94 78 THR A O 1
ATOM 625 N N . HIS A 1 79 ? -1.186 6.461 3.742 1.00 95.19 79 HIS A N 1
ATOM 626 C CA . HIS A 1 79 ? -1.375 7.195 4.993 1.00 95.19 79 HIS A CA 1
ATOM 627 C C . HIS A 1 79 ? -2.835 7.609 5.200 1.00 95.19 79 HIS A C 1
ATOM 629 O O . HIS A 1 79 ? -3.378 7.431 6.288 1.00 95.19 79 HIS A O 1
ATOM 635 N N . HIS A 1 80 ? -3.519 8.071 4.148 1.00 94.88 80 HIS A N 1
ATOM 636 C CA . HIS A 1 80 ? -4.935 8.427 4.226 1.00 94.88 80 HIS A CA 1
ATOM 637 C C . HIS A 1 80 ? -5.817 7.248 4.666 1.00 94.88 80 HIS A C 1
ATOM 639 O O . HIS A 1 80 ? -6.643 7.397 5.571 1.00 94.88 80 HIS A O 1
ATOM 645 N N . ILE A 1 81 ? -5.631 6.071 4.059 1.00 96.19 81 ILE A N 1
ATOM 646 C CA . ILE A 1 81 ? -6.391 4.860 4.401 1.00 96.19 81 ILE A CA 1
ATOM 647 C C . ILE A 1 81 ? -6.076 4.413 5.833 1.00 96.19 81 ILE A C 1
ATOM 649 O O . ILE A 1 81 ? -6.988 4.079 6.589 1.00 96.19 81 ILE A O 1
ATOM 653 N N . ILE A 1 82 ? -4.808 4.462 6.244 1.00 96.00 82 ILE A N 1
ATOM 654 C CA . ILE A 1 82 ? -4.394 4.078 7.599 1.00 96.00 82 ILE A CA 1
ATOM 655 C C . ILE A 1 82 ? -4.959 5.040 8.648 1.00 96.00 82 ILE A C 1
ATOM 657 O O . ILE A 1 82 ? -5.523 4.588 9.644 1.00 96.00 82 ILE A O 1
ATOM 661 N N . ALA A 1 83 ? -4.894 6.351 8.419 1.00 95.06 83 ALA A N 1
ATOM 662 C CA . ALA A 1 83 ? -5.485 7.350 9.307 1.00 95.06 83 ALA A CA 1
ATOM 663 C C . ALA A 1 83 ? -7.006 7.159 9.435 1.00 95.06 83 ALA A C 1
ATOM 665 O O . ALA A 1 83 ? -7.572 7.224 10.533 1.00 95.06 83 ALA A O 1
ATOM 666 N N . LYS A 1 84 ? -7.680 6.869 8.314 1.00 95.38 84 LYS A N 1
ATOM 667 C CA . LYS A 1 84 ? -9.105 6.529 8.295 1.00 95.38 84 LYS A CA 1
ATOM 668 C C . LYS A 1 84 ? -9.384 5.264 9.109 1.00 95.38 84 LYS A C 1
ATOM 670 O O . LYS A 1 84 ? -10.331 5.270 9.892 1.00 95.38 84 LYS A O 1
ATOM 675 N N . LEU A 1 85 ? -8.560 4.227 8.979 1.00 95.31 85 LEU A N 1
ATOM 676 C CA . LEU A 1 85 ? -8.692 2.961 9.703 1.00 95.31 85 LEU A CA 1
ATOM 677 C C . LEU A 1 85 ? -8.519 3.130 11.214 1.00 95.31 85 LEU A C 1
ATOM 679 O O . LEU A 1 85 ? -9.383 2.689 11.972 1.00 95.31 85 LEU A O 1
ATOM 683 N N . VAL A 1 86 ? -7.471 3.841 11.646 1.00 95.00 86 VAL A N 1
ATOM 684 C CA . VAL A 1 86 ? -7.239 4.180 13.062 1.00 95.00 86 VAL A CA 1
ATOM 685 C C . VAL A 1 86 ? -8.471 4.858 13.656 1.00 95.00 86 VAL A C 1
ATOM 687 O O . VAL A 1 86 ? -8.939 4.468 14.723 1.00 95.00 86 VAL A O 1
ATOM 690 N N . LYS A 1 87 ? -9.055 5.820 12.932 1.00 94.44 87 LYS A N 1
ATOM 691 C CA . LYS A 1 87 ? -10.257 6.537 13.369 1.00 94.44 87 LYS A CA 1
ATOM 692 C C . LYS A 1 87 ? -11.523 5.674 13.352 1.00 94.44 87 LYS A C 1
ATOM 694 O O . LYS A 1 87 ? -12.344 5.795 14.254 1.00 94.44 87 LYS A O 1
ATOM 699 N N . GLN A 1 88 ? -11.726 4.853 12.322 1.00 94.81 88 GLN A N 1
ATOM 700 C CA . GLN A 1 88 ? -12.932 4.029 12.172 1.00 94.81 88 GLN A CA 1
ATOM 701 C C . GLN A 1 88 ? -13.017 2.897 13.201 1.00 94.81 88 GLN A C 1
ATOM 703 O O . GLN A 1 88 ? -14.124 2.504 13.567 1.00 94.81 88 GLN A O 1
ATOM 708 N N . ARG A 1 89 ? -11.870 2.371 13.644 1.00 92.94 89 ARG A N 1
ATOM 709 C CA . ARG A 1 89 ? -11.780 1.249 14.589 1.00 92.94 89 ARG A CA 1
ATOM 710 C C . ARG A 1 89 ? -11.363 1.652 16.006 1.00 92.94 89 ARG A C 1
ATOM 712 O O . ARG A 1 89 ? -11.256 0.778 16.856 1.00 92.94 89 ARG A O 1
ATOM 719 N N . ASP A 1 90 ? -11.150 2.946 16.261 1.00 92.38 90 ASP A N 1
ATOM 720 C CA . ASP A 1 90 ? -10.665 3.467 17.552 1.00 92.38 90 ASP A CA 1
ATOM 721 C C . ASP A 1 90 ? -9.398 2.728 18.030 1.00 92.38 90 ASP A C 1
ATOM 723 O O . ASP A 1 90 ? -9.300 2.239 19.157 1.00 92.38 90 ASP A O 1
ATOM 727 N N . LEU A 1 91 ? -8.436 2.565 17.112 1.00 92.44 91 LEU A N 1
ATOM 728 C CA . LEU A 1 91 ? -7.222 1.796 17.384 1.00 92.44 91 LEU A CA 1
ATOM 729 C C . LEU A 1 91 ? -6.324 2.543 18.375 1.00 92.44 91 LEU A C 1
ATOM 731 O O . LEU A 1 91 ? -6.093 3.742 18.252 1.00 92.44 91 LEU A O 1
ATOM 735 N N . SER A 1 92 ? -5.728 1.802 19.310 1.00 90.44 92 SER A N 1
ATOM 736 C CA . SER A 1 92 ? -4.741 2.340 20.258 1.00 90.44 92 SER A CA 1
ATOM 737 C C . SER A 1 92 ? -3.365 2.601 19.635 1.00 90.44 92 SER A C 1
ATOM 739 O O . SER A 1 92 ? -2.525 3.252 20.254 1.00 90.44 92 SER A O 1
ATOM 741 N N . GLN A 1 93 ? -3.127 2.070 18.435 1.00 90.69 93 GLN A N 1
ATOM 742 C CA . GLN A 1 93 ? -1.882 2.226 17.690 1.00 90.69 93 GLN A CA 1
ATOM 743 C C . GLN A 1 93 ? -1.849 3.575 16.974 1.00 90.69 93 GLN A C 1
ATOM 745 O O . GLN A 1 93 ? -2.862 4.040 16.450 1.00 90.69 93 GLN A O 1
ATOM 750 N N . THR A 1 94 ? -0.667 4.177 16.894 1.00 91.12 94 THR A N 1
ATOM 751 C CA . THR A 1 94 ? -0.472 5.379 16.080 1.00 91.12 94 THR A CA 1
ATOM 752 C C . THR A 1 94 ? -0.536 5.048 14.586 1.00 91.12 94 THR A C 1
ATOM 754 O O . THR A 1 94 ? -0.232 3.930 14.163 1.00 91.12 94 THR A O 1
ATOM 757 N N . GLU A 1 95 ? -0.884 6.043 13.766 1.00 92.12 95 GLU A N 1
ATOM 758 C CA . GLU A 1 95 ? -0.870 5.920 12.303 1.00 92.12 95 GLU A CA 1
ATOM 759 C C . GLU A 1 95 ? 0.493 5.429 11.790 1.00 92.12 95 GLU A C 1
ATOM 761 O O . GLU A 1 95 ? 0.550 4.506 10.984 1.00 92.12 95 GLU A O 1
ATOM 766 N N . ASN A 1 96 ? 1.593 5.984 12.310 1.00 91.25 96 ASN A N 1
ATOM 767 C CA . ASN A 1 96 ? 2.943 5.617 11.886 1.00 91.25 96 ASN A CA 1
ATOM 768 C C . ASN A 1 96 ? 3.319 4.172 12.267 1.00 91.25 96 ASN A C 1
ATOM 770 O O . ASN A 1 96 ? 3.915 3.454 11.468 1.00 91.25 96 ASN A O 1
ATOM 774 N N . GLU A 1 97 ? 2.950 3.708 13.467 1.00 92.75 97 GLU A N 1
ATOM 775 C CA . GLU A 1 97 ? 3.172 2.307 13.861 1.00 92.75 97 GLU A CA 1
ATOM 776 C C . GLU A 1 97 ? 2.419 1.344 12.942 1.00 92.75 97 GLU A C 1
ATOM 778 O O . GLU A 1 97 ? 2.973 0.322 12.521 1.00 92.75 97 GLU A O 1
ATOM 783 N N . LEU A 1 98 ? 1.166 1.672 12.615 1.00 94.12 98 LEU A N 1
ATOM 784 C CA . LEU A 1 98 ? 0.355 0.854 11.726 1.00 94.12 98 LEU A CA 1
ATOM 785 C C . LEU A 1 98 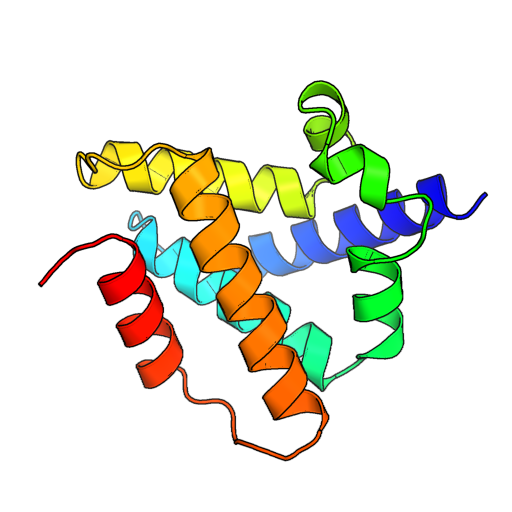? 0.875 0.904 10.283 1.00 94.12 98 LEU A C 1
ATOM 787 O O . LEU A 1 98 ? 0.952 -0.141 9.635 1.00 94.12 98 LEU A O 1
ATOM 791 N N . PHE A 1 99 ? 1.312 2.074 9.812 1.00 94.06 99 PHE A N 1
ATOM 792 C CA . PHE A 1 99 ? 1.990 2.242 8.528 1.00 94.06 99 PHE A CA 1
ATOM 793 C C . PHE A 1 99 ? 3.202 1.331 8.409 1.00 94.06 99 PHE A C 1
ATOM 795 O O . PHE A 1 99 ? 3.230 0.495 7.510 1.00 94.06 99 PHE A O 1
ATOM 802 N N . VAL A 1 100 ? 4.155 1.400 9.341 1.00 93.38 100 VAL A N 1
ATOM 803 C CA . VAL A 1 100 ? 5.366 0.566 9.289 1.00 93.38 100 VAL A CA 1
ATOM 804 C C . VAL A 1 100 ? 5.014 -0.923 9.238 1.00 93.38 100 VAL A C 1
ATOM 806 O O . VAL A 1 100 ? 5.580 -1.662 8.434 1.00 93.38 100 VAL A O 1
ATOM 809 N N . LYS A 1 101 ? 4.057 -1.369 10.060 1.00 94.81 101 LYS A N 1
ATOM 810 C CA . LYS A 1 101 ? 3.610 -2.769 10.098 1.00 94.81 101 LYS A CA 1
ATOM 811 C C . LYS A 1 101 ? 3.021 -3.234 8.770 1.00 94.81 101 LYS A C 1
ATOM 813 O O . LYS A 1 101 ? 3.435 -4.264 8.238 1.00 94.81 101 LYS A O 1
ATOM 818 N N . VAL A 1 102 ? 2.048 -2.489 8.254 1.00 94.25 102 VAL A N 1
ATOM 819 C CA . VAL A 1 102 ? 1.327 -2.846 7.030 1.00 94.25 102 VAL A CA 1
ATOM 820 C C . VAL A 1 102 ? 2.247 -2.747 5.819 1.00 94.25 102 VAL A C 1
ATOM 822 O O . VAL A 1 102 ? 2.292 -3.668 5.006 1.00 94.25 102 VAL A O 1
ATOM 825 N N . TRP A 1 103 ? 3.030 -1.673 5.731 1.00 94.81 103 TRP A N 1
ATOM 826 C CA . TRP A 1 103 ? 3.957 -1.439 4.631 1.00 94.81 103 TRP A CA 1
ATOM 827 C C . TRP A 1 103 ? 5.030 -2.527 4.556 1.00 94.81 103 TRP A C 1
ATOM 829 O O . TRP A 1 103 ? 5.226 -3.127 3.499 1.00 94.81 103 TRP A O 1
ATOM 839 N N . ALA A 1 104 ? 5.650 -2.872 5.692 1.00 95.31 104 ALA A N 1
ATOM 840 C CA . ALA A 1 104 ? 6.633 -3.950 5.756 1.00 95.31 104 ALA A CA 1
ATOM 841 C C . ALA A 1 104 ? 6.029 -5.308 5.366 1.00 95.31 104 ALA A C 1
ATOM 843 O O . ALA A 1 104 ? 6.669 -6.086 4.655 1.00 95.31 104 ALA A O 1
ATOM 844 N N . PHE A 1 105 ? 4.795 -5.594 5.798 1.00 97.00 105 PHE A N 1
ATOM 845 C CA . PHE A 1 105 ? 4.106 -6.828 5.430 1.00 97.00 105 PHE A CA 1
ATOM 846 C C . PHE A 1 105 ? 3.828 -6.906 3.924 1.00 97.00 105 PHE A C 1
ATOM 848 O O . PHE A 1 105 ? 4.194 -7.902 3.304 1.00 97.00 105 PHE A O 1
ATOM 855 N N . ILE A 1 106 ? 3.236 -5.867 3.323 1.00 96.19 106 ILE A N 1
ATOM 856 C CA . ILE A 1 106 ? 2.918 -5.820 1.885 1.00 96.19 106 ILE A CA 1
ATOM 857 C C . ILE A 1 106 ? 4.189 -6.008 1.048 1.00 96.19 106 ILE A C 1
ATOM 859 O O . ILE A 1 106 ? 4.225 -6.861 0.159 1.00 96.19 106 ILE A O 1
ATOM 863 N N . GLN A 1 107 ? 5.252 -5.261 1.363 1.00 94.19 107 GLN A N 1
ATOM 864 C CA . GLN A 1 107 ? 6.524 -5.341 0.641 1.00 94.19 107 GLN A CA 1
ATOM 865 C C . GLN A 1 107 ? 7.193 -6.714 0.806 1.00 94.19 107 GLN A C 1
ATOM 867 O O . GLN A 1 107 ? 7.667 -7.302 -0.168 1.00 94.19 107 GLN A O 1
ATOM 872 N N . GLY A 1 108 ? 7.207 -7.257 2.027 1.00 96.44 108 GLY A N 1
ATOM 873 C CA . GLY A 1 108 ? 7.770 -8.576 2.308 1.00 96.44 108 GLY A CA 1
ATOM 874 C C . GLY A 1 108 ? 6.997 -9.701 1.620 1.00 96.44 108 GLY A C 1
ATOM 875 O O . GLY A 1 108 ? 7.601 -10.576 0.998 1.00 96.44 108 GLY A O 1
ATOM 876 N N . TYR A 1 109 ? 5.665 -9.659 1.676 1.00 97.69 109 TYR A N 1
ATOM 877 C CA . TYR A 1 109 ? 4.815 -10.666 1.055 1.00 97.69 109 TYR A CA 1
ATOM 878 C C . TYR A 1 109 ? 4.910 -10.619 -0.475 1.00 97.69 109 TYR A C 1
ATOM 880 O O . TYR A 1 109 ? 5.131 -11.656 -1.103 1.00 97.69 109 TYR A O 1
ATOM 888 N N . GLY A 1 110 ? 4.873 -9.421 -1.069 1.00 96.94 110 GLY A N 1
ATOM 889 C CA . GLY A 1 110 ? 5.098 -9.232 -2.503 1.00 96.94 110 GLY A CA 1
ATOM 890 C C . GLY A 1 110 ? 6.469 -9.741 -2.961 1.00 96.94 110 GLY A C 1
ATOM 891 O O . GLY A 1 110 ? 6.566 -10.408 -3.988 1.00 96.94 110 GLY A O 1
ATOM 892 N N . SER A 1 111 ? 7.528 -9.516 -2.175 1.00 95.00 111 SER A N 1
ATOM 893 C CA . SER A 1 111 ? 8.879 -10.022 -2.476 1.00 95.00 111 SER A CA 1
ATOM 894 C C . SER A 1 111 ? 8.963 -11.555 -2.475 1.00 95.00 111 SER A C 1
ATOM 896 O O . SER A 1 111 ? 9.683 -12.143 -3.283 1.00 95.00 111 SER A O 1
ATOM 898 N N . LEU A 1 112 ? 8.215 -12.234 -1.596 1.00 97.44 112 LEU A N 1
ATOM 899 C CA . LEU A 1 112 ? 8.122 -13.697 -1.615 1.00 97.44 112 LEU A CA 1
ATOM 900 C C . LEU A 1 112 ? 7.382 -14.199 -2.865 1.00 97.44 112 LEU A C 1
ATOM 902 O O . LEU A 1 112 ? 7.810 -15.184 -3.472 1.00 97.44 112 LEU A O 1
ATOM 906 N N . ILE A 1 113 ? 6.299 -13.519 -3.255 1.00 97.19 113 ILE A N 1
ATOM 907 C CA . ILE A 1 113 ? 5.489 -13.864 -4.432 1.00 97.19 113 ILE A CA 1
ATOM 908 C C . ILE A 1 113 ? 6.292 -13.682 -5.723 1.00 97.19 113 ILE A C 1
ATOM 910 O O . ILE A 1 113 ? 6.392 -14.624 -6.507 1.00 97.19 113 ILE A O 1
ATOM 914 N N . SER A 1 114 ? 6.955 -12.536 -5.916 1.00 95.69 114 SER A N 1
ATOM 915 C CA . SER A 1 114 ? 7.732 -12.250 -7.137 1.00 95.69 114 SER A CA 1
ATOM 916 C C . SER A 1 114 ? 8.908 -13.208 -7.361 1.00 95.69 114 SER A C 1
ATOM 918 O O . SER A 1 114 ? 9.407 -13.351 -8.476 1.00 95.69 114 SER A O 1
ATOM 920 N N . ARG A 1 115 ? 9.344 -13.912 -6.309 1.00 95.19 115 ARG A N 1
ATOM 921 C CA . ARG A 1 115 ? 10.393 -14.944 -6.353 1.00 95.19 115 ARG A CA 1
ATOM 922 C C . ARG A 1 115 ? 9.846 -16.369 -6.474 1.00 95.19 115 ARG A C 1
ATOM 924 O O . ARG A 1 115 ? 10.631 -17.316 -6.458 1.00 95.19 115 ARG A O 1
ATOM 931 N N . GLY A 1 116 ? 8.527 -16.541 -6.550 1.00 95.94 116 GLY A N 1
ATOM 932 C CA . GLY A 1 116 ? 7.863 -17.845 -6.597 1.00 95.94 116 GLY A CA 1
ATOM 933 C C . GLY A 1 116 ? 7.981 -18.658 -5.304 1.00 95.94 116 GLY A C 1
ATOM 934 O O . GLY A 1 116 ? 7.749 -19.866 -5.324 1.00 95.94 116 GLY A O 1
ATOM 935 N N . ALA A 1 117 ? 8.356 -18.027 -4.184 1.00 97.62 117 ALA A N 1
ATOM 936 C CA . ALA A 1 117 ? 8.509 -18.711 -2.899 1.00 97.62 117 ALA A CA 1
ATOM 937 C C . ALA A 1 117 ? 7.151 -19.074 -2.278 1.00 97.62 117 ALA A C 1
ATOM 939 O O . ALA A 1 117 ? 7.037 -20.068 -1.561 1.00 97.62 117 ALA A O 1
ATOM 940 N N . VAL A 1 118 ? 6.123 -18.274 -2.566 1.00 97.50 118 VAL A N 1
ATOM 941 C CA . VAL A 1 118 ? 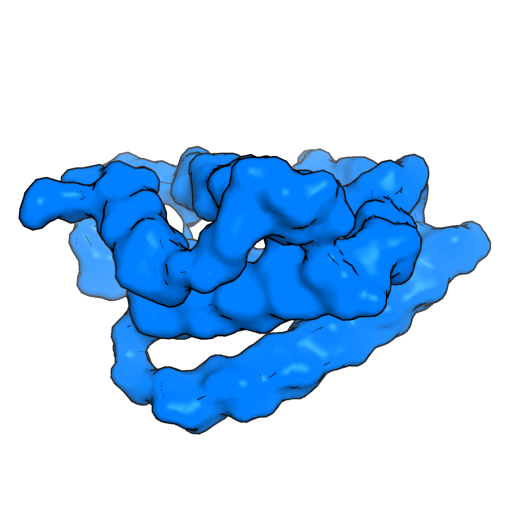4.730 -18.478 -2.149 1.00 97.50 118 VAL A CA 1
ATOM 942 C C . VAL A 1 118 ? 3.790 -18.026 -3.268 1.00 97.50 118 VAL A C 1
ATOM 944 O O . VAL A 1 118 ? 4.201 -17.301 -4.172 1.00 97.50 118 VAL A O 1
ATOM 947 N N . LYS A 1 119 ? 2.521 -18.440 -3.208 1.00 96.56 119 LYS A N 1
ATOM 948 C CA . LYS A 1 119 ? 1.463 -17.920 -4.087 1.00 96.56 119 LYS A CA 1
ATOM 949 C C . LYS A 1 119 ? 0.694 -16.808 -3.383 1.00 96.56 119 LYS A C 1
ATOM 951 O O . LYS A 1 119 ? 0.578 -16.823 -2.154 1.00 96.56 119 LYS A O 1
ATOM 956 N N . TYR A 1 120 ? 0.152 -15.880 -4.166 1.00 97.44 120 TYR A N 1
ATOM 957 C CA . TYR A 1 120 ? -0.788 -14.895 -3.655 1.00 97.44 120 TYR A CA 1
ATOM 958 C C . TYR A 1 120 ? -2.039 -15.575 -3.073 1.00 97.44 120 TYR A C 1
ATOM 960 O O . TYR A 1 120 ? -2.623 -16.466 -3.692 1.00 97.44 120 TYR A O 1
ATOM 968 N N . ASP A 1 121 ? -2.431 -15.142 -1.878 1.00 97.56 121 ASP A N 1
ATOM 969 C CA . ASP A 1 121 ? -3.617 -15.565 -1.148 1.00 97.56 121 ASP A CA 1
ATOM 970 C C . ASP A 1 121 ? -4.254 -14.337 -0.480 1.00 97.56 121 ASP A C 1
ATOM 972 O O . ASP A 1 121 ? -3.746 -13.779 0.499 1.00 97.56 121 ASP A O 1
ATOM 976 N N . ARG A 1 122 ? -5.407 -13.923 -1.010 1.00 95.75 122 ARG A N 1
ATOM 977 C CA . ARG A 1 122 ? -6.167 -12.786 -0.486 1.00 95.75 122 ARG A CA 1
ATOM 978 C C . ARG A 1 122 ? -6.652 -13.012 0.948 1.00 95.75 122 ARG A C 1
ATOM 980 O O . ARG A 1 122 ? -6.742 -12.059 1.722 1.00 95.75 122 ARG A O 1
ATOM 987 N N . HIS A 1 123 ? -6.970 -14.252 1.323 1.00 96.56 123 HIS A N 1
ATOM 988 C CA . HIS A 1 123 ? -7.411 -14.568 2.680 1.00 96.56 123 HIS A CA 1
ATOM 989 C C . HIS A 1 123 ? -6.271 -14.383 3.687 1.00 96.56 123 HIS A C 1
ATOM 991 O O . HIS A 1 123 ? -6.497 -13.855 4.780 1.00 96.56 123 HIS A O 1
ATOM 997 N N . LEU A 1 124 ? -5.041 -14.737 3.296 1.00 97.06 124 LEU A N 1
ATOM 998 C CA . LEU A 1 124 ? -3.848 -14.467 4.096 1.00 97.06 124 LEU A CA 1
ATOM 999 C C . LEU A 1 124 ? -3.623 -12.960 4.272 1.00 97.06 124 LEU A C 1
ATOM 1001 O O . LEU A 1 124 ? -3.385 -12.522 5.394 1.00 97.06 124 LEU A O 1
ATOM 1005 N N . LEU A 1 125 ? -3.745 -12.168 3.200 1.00 97.00 125 LEU A N 1
ATOM 1006 C CA . LEU A 1 125 ? -3.605 -10.708 3.261 1.00 97.00 125 LEU A CA 1
ATOM 1007 C C . LEU A 1 125 ? -4.620 -10.073 4.225 1.00 97.00 125 LEU A C 1
ATOM 1009 O O . LEU A 1 125 ? -4.229 -9.291 5.089 1.00 97.00 125 LEU A O 1
ATOM 1013 N N . LEU A 1 126 ? -5.901 -10.445 4.124 1.00 95.88 126 LEU A N 1
ATOM 1014 C CA . LEU A 1 126 ? -6.950 -9.956 5.026 1.00 95.88 126 LEU A CA 1
ATOM 1015 C C . LEU A 1 126 ? -6.687 -10.358 6.484 1.00 95.88 126 LEU A C 1
ATOM 1017 O O . LEU A 1 126 ? -6.791 -9.530 7.390 1.00 95.88 126 LEU A O 1
ATOM 1021 N N . THR A 1 127 ? -6.321 -11.620 6.715 1.00 95.94 127 THR A N 1
ATOM 1022 C CA . THR A 1 127 ? -6.043 -12.133 8.064 1.00 95.94 127 THR A CA 1
ATOM 1023 C C . THR A 1 127 ? -4.841 -11.423 8.682 1.00 95.94 127 THR A C 1
ATOM 1025 O O . THR A 1 127 ? -4.909 -10.986 9.828 1.00 95.94 127 THR A O 1
ATOM 1028 N N . ALA A 1 128 ? -3.762 -11.247 7.916 1.00 96.06 128 ALA A N 1
ATOM 1029 C CA . ALA A 1 128 ? -2.584 -10.516 8.361 1.00 96.06 128 ALA A CA 1
ATOM 1030 C C . ALA A 1 128 ? -2.912 -9.046 8.657 1.00 96.06 128 ALA A C 1
ATOM 1032 O O . ALA A 1 128 ? -2.551 -8.557 9.722 1.00 96.06 128 ALA A O 1
ATOM 1033 N N . ALA A 1 129 ? -3.647 -8.355 7.778 1.00 94.56 129 ALA A N 1
ATOM 1034 C CA . ALA A 1 129 ? -4.074 -6.976 8.016 1.00 94.56 129 ALA A CA 1
ATOM 1035 C C . ALA A 1 129 ? -4.893 -6.847 9.315 1.00 94.56 129 ALA A C 1
ATOM 1037 O O . ALA A 1 129 ? -4.596 -5.984 10.139 1.00 94.56 129 ALA A O 1
ATOM 1038 N N . THR A 1 130 ? -5.842 -7.762 9.544 1.00 94.12 130 THR A N 1
ATOM 1039 C CA . THR A 1 130 ? -6.666 -7.822 10.769 1.00 94.12 130 THR A CA 1
ATOM 1040 C C . THR A 1 130 ? -5.810 -8.040 12.026 1.00 94.12 130 THR A C 1
ATOM 1042 O O . THR A 1 130 ? -5.971 -7.360 13.038 1.00 94.12 130 THR A O 1
ATOM 1045 N N . GLN A 1 131 ? -4.826 -8.939 11.958 1.00 93.50 131 GLN A N 1
ATOM 1046 C CA . GLN A 1 131 ? -3.910 -9.191 13.075 1.00 93.50 131 GLN A CA 1
ATOM 1047 C C . GLN A 1 131 ? -2.987 -7.997 13.359 1.00 93.50 131 GLN A C 1
ATOM 1049 O O . GLN A 1 131 ? -2.705 -7.697 14.520 1.00 93.50 131 GLN A O 1
ATOM 1054 N N . LEU A 1 132 ? -2.519 -7.296 12.321 1.00 92.81 132 LEU A N 1
ATOM 1055 C CA . LEU A 1 132 ? -1.630 -6.139 12.462 1.00 92.81 132 LEU A CA 1
ATOM 1056 C C . LEU A 1 132 ? -2.331 -4.932 13.102 1.00 92.81 132 LEU A C 1
ATOM 1058 O O . LEU A 1 132 ? -1.687 -4.198 13.858 1.00 92.81 132 LEU A O 1
ATOM 1062 N N . ILE A 1 133 ? -3.637 -4.751 12.865 1.00 88.62 133 ILE A N 1
ATOM 1063 C CA . ILE A 1 133 ? -4.436 -3.704 13.531 1.00 88.62 133 ILE A CA 1
ATOM 1064 C C . ILE A 1 133 ? -4.769 -4.046 14.991 1.00 88.62 133 ILE A C 1
ATOM 1066 O O . ILE A 1 133 ? -5.119 -3.151 15.758 1.00 88.62 133 ILE A O 1
ATOM 1070 N N . GLY A 1 134 ? -4.556 -5.298 15.411 1.00 82.56 134 GLY A N 1
ATOM 1071 C CA . GLY A 1 134 ? -4.749 -5.747 16.791 1.00 82.56 134 GLY A CA 1
ATOM 1072 C C . GLY A 1 134 ? -6.177 -6.192 17.118 1.00 82.56 134 GLY A C 1
ATOM 1073 O O . GLY A 1 134 ? -6.496 -6.361 18.296 1.00 82.56 134 GLY A O 1
ATOM 1074 N N . GLU A 1 135 ? -7.020 -6.398 16.105 1.00 68.25 135 GLU A N 1
ATOM 1075 C CA . GLU A 1 135 ? -8.333 -7.026 16.269 1.00 68.25 135 GLU A C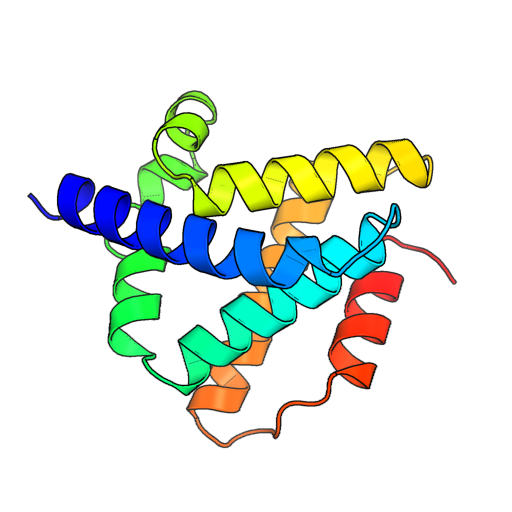A 1
ATOM 1076 C C . GLU A 1 135 ? -8.161 -8.553 16.417 1.00 68.25 135 GLU A C 1
ATOM 1078 O O . GLU A 1 135 ? -7.292 -9.158 15.783 1.00 68.25 135 GLU A O 1
ATOM 1083 N N . LYS A 1 136 ? -8.932 -9.162 17.329 1.00 51.81 136 LYS A N 1
ATOM 1084 C CA . LYS A 1 136 ? -8.908 -10.607 17.618 1.00 51.81 136 LYS A CA 1
ATOM 1085 C C . LYS A 1 136 ? -9.957 -11.360 16.822 1.00 51.81 136 LYS A C 1
ATOM 1087 O O . LYS A 1 136 ? -11.108 -10.874 16.796 1.00 51.81 136 LYS A O 1
#